Protein AF-A0A1S3ZFW0-F1 (afdb_monomer_lite)

Secondary structure (DSSP, 8-state):
---BPPPEEEEEEE-TTT--EEEEEE--B-S-HHHHHHHHTT-TTTTS-S------HHHHHHHHTTS-TTHHHHHHHHHHHHHHHH--

InterPro domains:
  IPR055295 Uridine diphosphate glucose pyrophosphatase NUDT22/Nudix hydrolase 9-like [PTHR31835] (4-87)

Organism: Nicotiana tabacum (NCBI:txid4097)

Radius of gyration: 14.59 Å; chains: 1; bounding box: 35×23×35 Å

Sequence (88 a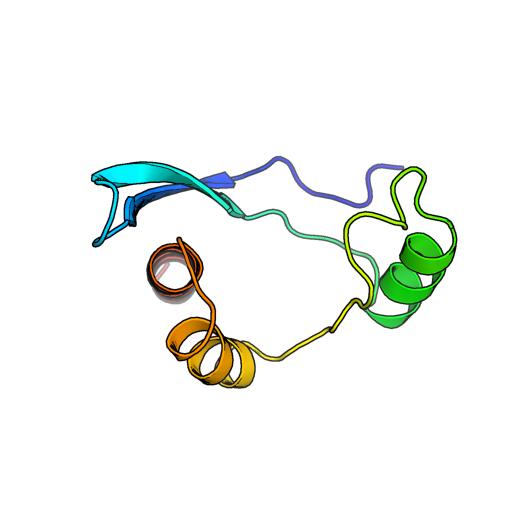a):
MLYQSSPIFIGISRRVLNVRPTAFFFIKCNLQSDEIQQLYSSAEDGFESTQLYAVSMSDLENMASKMPGCHRGGFALYKLMEQDANNS

Foldseek 3Di:
DDQKDDWDWLDWDAADPPRDIDTETDMDGPDDPVVVQVVLVPDPPNPVDVDDDDDDLVVLCVVLVVDDDCSNVRNVSVVVVVVVVVVD

Structure (mmCIF, N/CA/C/O backbone):
data_AF-A0A1S3ZFW0-F1
#
_entry.id   AF-A0A1S3ZFW0-F1
#
loop_
_atom_site.group_PDB
_atom_site.id
_atom_site.type_symbol
_atom_site.label_atom_id
_atom_site.label_alt_id
_atom_site.label_comp_id
_atom_site.label_asym_id
_atom_site.label_entity_id
_atom_site.label_seq_id
_atom_site.pdbx_PDB_ins_code
_atom_site.Cartn_x
_atom_site.Cartn_y
_atom_site.Cartn_z
_atom_site.occupancy
_atom_site.B_iso_or_equiv
_atom_site.auth_seq_id
_atom_site.auth_comp_id
_atom_site.auth_asym_id
_atom_site.auth_atom_id
_atom_site.pdbx_PDB_model_num
ATOM 1 N N . MET A 1 1 ? -7.788 -5.891 20.595 1.00 51.88 1 MET A N 1
ATOM 2 C CA . MET A 1 1 ? -8.821 -5.400 19.660 1.00 51.88 1 MET A CA 1
ATOM 3 C C . MET A 1 1 ? -8.150 -5.304 18.299 1.00 51.88 1 MET A C 1
ATOM 5 O O . MET A 1 1 ? -7.077 -4.722 18.244 1.00 51.88 1 MET A O 1
ATOM 9 N N . LEU A 1 2 ? -8.661 -5.960 17.255 1.00 68.12 2 LEU A N 1
ATOM 10 C CA . LEU A 1 2 ? -8.070 -5.849 15.915 1.00 68.12 2 LEU A CA 1
ATOM 11 C C . LEU A 1 2 ? -8.691 -4.629 15.228 1.00 68.12 2 LEU A C 1
ATOM 13 O O . LEU A 1 2 ? -9.887 -4.631 14.954 1.00 68.12 2 LEU A O 1
ATOM 17 N N . TYR A 1 3 ? -7.892 -3.586 14.999 1.00 83.12 3 TYR A N 1
ATOM 18 C CA . TYR A 1 3 ? -8.323 -2.359 14.310 1.00 83.12 3 TYR A CA 1
ATOM 19 C C . TYR A 1 3 ? -8.367 -2.513 12.781 1.00 83.12 3 TYR A C 1
ATOM 21 O O . TYR A 1 3 ? -8.855 -1.638 12.072 1.00 83.12 3 TYR A O 1
ATOM 29 N N . GLN A 1 4 ? -7.847 -3.633 12.272 1.00 90.62 4 GLN A N 1
ATOM 30 C CA . GLN A 1 4 ? -7.661 -3.909 10.853 1.00 90.62 4 GLN A CA 1
ATOM 31 C C . GLN A 1 4 ? -8.348 -5.215 10.445 1.00 90.62 4 GLN A C 1
ATOM 33 O O . GLN A 1 4 ? -8.371 -6.183 11.210 1.00 90.62 4 GLN A O 1
ATOM 38 N N . SER A 1 5 ? -8.892 -5.250 9.227 1.00 94.00 5 SER A N 1
ATOM 39 C CA . SER A 1 5 ? -9.417 -6.473 8.615 1.00 94.00 5 SER A CA 1
ATOM 40 C C . SER A 1 5 ? -8.296 -7.431 8.206 1.00 94.00 5 SER A C 1
ATOM 42 O O . SER A 1 5 ? -7.135 -7.041 8.080 1.00 94.00 5 SER A O 1
ATOM 44 N N . SER A 1 6 ? -8.647 -8.682 7.896 1.00 95.50 6 SER A N 1
ATOM 45 C CA . SER A 1 6 ? -7.735 -9.553 7.151 1.00 95.50 6 SER A CA 1
ATOM 46 C C . SER A 1 6 ? -7.370 -8.905 5.804 1.00 95.50 6 SER A C 1
ATOM 48 O O . SER A 1 6 ? -8.253 -8.317 5.166 1.00 95.50 6 SER A O 1
ATOM 50 N N . PRO A 1 7 ? -6.102 -8.992 5.361 1.00 96.56 7 PRO A N 1
ATOM 51 C C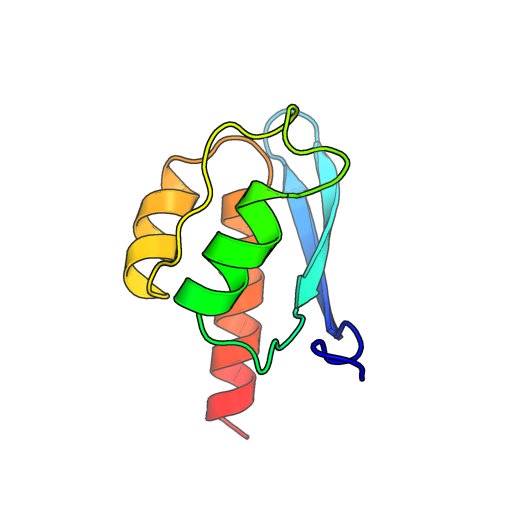A . PRO A 1 7 ? -5.692 -8.455 4.071 1.00 96.56 7 PRO A CA 1
ATOM 52 C C . PRO A 1 7 ? -6.379 -9.177 2.913 1.00 96.56 7 PRO A C 1
ATOM 54 O O . PRO A 1 7 ? -6.413 -10.407 2.869 1.00 96.56 7 PRO A O 1
ATOM 57 N N . ILE A 1 8 ? -6.875 -8.410 1.947 1.00 96.44 8 ILE A N 1
ATOM 58 C CA . ILE A 1 8 ? -7.445 -8.920 0.699 1.00 96.44 8 ILE A CA 1
ATOM 59 C C . ILE A 1 8 ? -6.400 -8.742 -0.392 1.00 96.44 8 ILE A C 1
ATOM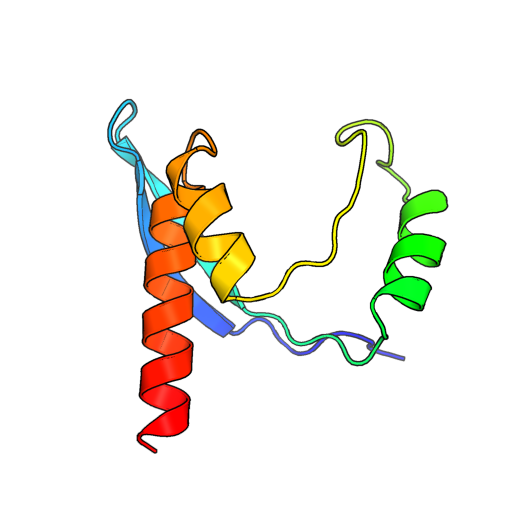 61 O O . ILE A 1 8 ? -5.950 -7.627 -0.635 1.00 96.44 8 ILE A O 1
ATOM 65 N N . PHE A 1 9 ? -5.997 -9.825 -1.052 1.00 97.56 9 PHE A N 1
ATOM 66 C CA . PHE A 1 9 ? -5.098 -9.742 -2.200 1.00 97.56 9 PHE A CA 1
ATOM 67 C C . PHE A 1 9 ? -5.836 -9.142 -3.403 1.00 97.56 9 PHE A C 1
ATOM 69 O O . PHE A 1 9 ? -6.830 -9.706 -3.851 1.00 97.56 9 PHE A O 1
ATOM 76 N N . ILE A 1 10 ? -5.336 -8.022 -3.933 1.00 97.81 10 ILE A N 1
ATOM 77 C CA . ILE A 1 10 ? -5.977 -7.289 -5.043 1.00 97.81 10 ILE A CA 1
ATOM 78 C C . ILE A 1 10 ? -5.210 -7.399 -6.366 1.00 97.81 10 ILE A C 1
ATOM 80 O O . ILE A 1 10 ? -5.624 -6.834 -7.372 1.00 97.81 10 ILE A O 1
ATOM 84 N N . GLY A 1 11 ? -4.086 -8.120 -6.384 1.00 97.88 11 GLY A N 1
ATOM 85 C CA . GLY A 1 11 ? -3.339 -8.425 -7.603 1.00 97.88 11 GLY A CA 1
ATOM 86 C C . GLY A 1 11 ? -1.854 -8.082 -7.533 1.00 97.88 11 GLY A C 1
ATOM 87 O O . GLY A 1 11 ? -1.302 -7.718 -6.492 1.00 97.88 11 GLY A O 1
ATOM 88 N N . ILE A 1 12 ? -1.185 -8.218 -8.677 1.00 97.31 12 ILE A N 1
ATOM 89 C CA . ILE A 1 12 ? 0.243 -7.937 -8.845 1.00 97.31 12 ILE A CA 1
ATOM 90 C C . ILE A 1 12 ? 0.408 -6.879 -9.928 1.00 97.31 12 ILE A C 1
ATOM 92 O O . ILE A 1 12 ? -0.160 -6.998 -11.012 1.00 97.31 12 ILE A O 1
ATOM 96 N N . SER A 1 13 ? 1.243 -5.875 -9.665 1.00 95.00 13 SER A N 1
ATOM 97 C CA . SER A 1 13 ? 1.724 -4.963 -10.702 1.00 95.00 13 SER A CA 1
ATOM 98 C C . SER A 1 13 ? 3.229 -5.107 -10.902 1.00 95.00 13 SER A C 1
ATOM 100 O O . SER A 1 13 ? 3.959 -5.600 -10.038 1.00 95.00 13 SER A O 1
ATOM 102 N N . ARG A 1 14 ? 3.706 -4.692 -12.076 1.00 92.50 14 ARG A N 1
ATOM 103 C CA . ARG A 1 14 ? 5.117 -4.767 -12.457 1.00 92.50 14 ARG A CA 1
ATOM 104 C C . ARG A 1 14 ? 5.659 -3.368 -12.705 1.00 92.50 14 ARG A C 1
ATOM 106 O O . ARG A 1 14 ? 5.086 -2.614 -13.489 1.00 92.50 14 ARG A O 1
ATOM 113 N N . ARG A 1 15 ? 6.784 -3.026 -12.069 1.00 86.94 15 ARG A N 1
ATOM 114 C CA . ARG A 1 15 ? 7.467 -1.742 -12.302 1.00 86.94 15 ARG A CA 1
ATOM 115 C C . ARG A 1 15 ? 8.014 -1.671 -13.731 1.00 86.94 15 ARG A C 1
ATOM 117 O O . ARG A 1 15 ? 8.529 -2.664 -14.237 1.00 86.94 15 ARG A O 1
ATOM 124 N N . VAL A 1 16 ? 7.974 -0.485 -14.340 1.00 84.12 16 VAL A N 1
ATOM 125 C CA . VAL A 1 16 ? 8.484 -0.264 -15.708 1.00 84.12 16 VAL A CA 1
ATOM 126 C C . VAL A 1 16 ? 10.014 -0.339 -15.760 1.00 84.12 16 VAL A C 1
ATOM 128 O O . VAL A 1 16 ? 10.555 -1.043 -16.600 1.00 84.12 16 VAL A O 1
ATOM 131 N N . LEU A 1 17 ? 10.710 0.339 -14.839 1.00 80.56 17 LEU A N 1
ATOM 132 C CA . LEU A 1 17 ? 12.166 0.527 -14.930 1.00 80.56 17 LEU A CA 1
ATOM 133 C C . LEU A 1 17 ? 12.999 -0.695 -14.508 1.00 80.56 17 LEU A C 1
ATOM 135 O O . LEU A 1 17 ? 14.048 -0.929 -15.085 1.00 80.56 17 LEU A O 1
ATOM 139 N N . ASN A 1 18 ? 12.537 -1.486 -13.531 1.00 83.50 18 ASN A N 1
ATOM 140 C CA . ASN A 1 18 ? 13.328 -2.584 -12.943 1.00 83.50 18 ASN A CA 1
ATOM 141 C C . ASN A 1 18 ? 12.623 -3.948 -13.002 1.00 83.50 18 ASN A C 1
ATOM 143 O O . ASN A 1 18 ? 13.073 -4.889 -12.358 1.00 83.50 18 ASN A O 1
ATOM 147 N N . VAL A 1 19 ? 11.473 -4.039 -13.690 1.00 87.12 19 VAL A N 1
ATOM 148 C CA . VAL A 1 19 ? 10.671 -5.267 -13.913 1.00 87.12 19 VAL A CA 1
ATOM 149 C C . VAL A 1 19 ? 10.270 -6.019 -12.623 1.00 87.12 19 VAL A C 1
ATOM 151 O O . VAL A 1 19 ? 9.639 -7.070 -12.670 1.00 87.12 19 VAL A O 1
ATOM 154 N N . ARG A 1 20 ? 10.564 -5.459 -11.444 1.00 93.06 20 ARG A N 1
ATOM 155 C CA . ARG A 1 20 ? 10.269 -6.050 -10.139 1.00 93.06 20 ARG A CA 1
ATOM 156 C C . ARG A 1 20 ? 8.748 -6.147 -9.946 1.00 93.06 20 ARG A C 1
ATOM 158 O O . ARG A 1 20 ? 8.085 -5.101 -9.991 1.00 93.06 20 ARG A O 1
ATOM 165 N N . PRO A 1 21 ? 8.194 -7.353 -9.729 1.00 94.75 21 PRO A N 1
ATOM 166 C CA . PRO A 1 21 ? 6.787 -7.518 -9.395 1.00 94.75 21 PRO A CA 1
ATOM 167 C C . PRO A 1 21 ? 6.513 -7.023 -7.971 1.00 94.75 21 PRO A C 1
ATOM 169 O O . PRO A 1 21 ? 7.395 -7.004 -7.109 1.00 94.75 21 PRO A O 1
ATOM 172 N N . THR A 1 22 ? 5.287 -6.586 -7.719 1.00 96.19 22 THR A N 1
ATOM 173 C CA . THR A 1 22 ? 4.816 -6.185 -6.391 1.00 96.19 22 THR A CA 1
ATOM 174 C C . THR A 1 22 ? 3.383 -6.667 -6.224 1.00 96.19 22 THR A C 1
ATOM 176 O O . THR A 1 22 ? 2.529 -6.336 -7.045 1.00 96.19 22 THR A O 1
ATOM 179 N N . ALA A 1 23 ? 3.144 -7.472 -5.189 1.00 97.56 23 ALA A N 1
ATOM 180 C CA . ALA A 1 23 ? 1.809 -7.882 -4.772 1.00 97.56 23 ALA A CA 1
ATOM 181 C C . ALA A 1 23 ? 1.161 -6.765 -3.950 1.00 97.56 23 ALA A C 1
ATOM 183 O O . ALA A 1 23 ? 1.833 -6.132 -3.135 1.00 97.56 23 ALA A O 1
ATOM 184 N N . PHE A 1 24 ? -0.128 -6.535 -4.168 1.00 97.75 24 PHE A N 1
ATOM 185 C CA . PHE A 1 24 ? -0.903 -5.517 -3.473 1.00 97.75 24 PHE A CA 1
ATOM 186 C C . PHE A 1 24 ? -2.000 -6.159 -2.640 1.00 97.75 24 PHE A C 1
ATOM 188 O O . PHE A 1 24 ? -2.644 -7.122 -3.066 1.00 97.75 24 PHE A O 1
ATOM 195 N N . PHE A 1 25 ? -2.213 -5.583 -1.462 1.00 97.50 25 PHE A N 1
ATOM 196 C CA . PHE A 1 25 ? -3.255 -5.984 -0.535 1.00 97.50 25 PHE A CA 1
ATOM 197 C C . PHE A 1 25 ? -4.057 -4.765 -0.097 1.00 97.50 25 PHE A C 1
ATOM 199 O O . PHE A 1 25 ? -3.502 -3.678 0.064 1.00 97.50 25 PHE A O 1
ATOM 206 N N . PHE A 1 26 ? -5.349 -4.967 0.115 1.00 96.31 26 PHE A N 1
ATOM 207 C CA . PHE A 1 26 ? -6.253 -3.989 0.696 1.00 96.31 26 PHE A CA 1
ATOM 208 C C . PHE A 1 26 ? -6.627 -4.407 2.121 1.00 96.31 26 PHE A C 1
ATOM 210 O O . PHE A 1 26 ? -6.934 -5.573 2.375 1.00 96.31 26 PHE A O 1
ATOM 217 N N . ILE A 1 27 ? -6.578 -3.455 3.054 1.00 96.31 27 ILE A N 1
ATOM 218 C CA . ILE A 1 27 ? -6.861 -3.659 4.478 1.00 96.31 27 ILE A CA 1
ATOM 219 C C . ILE A 1 27 ? -7.798 -2.537 4.922 1.00 96.31 27 ILE A C 1
ATOM 221 O O . ILE A 1 27 ? -7.459 -1.362 4.782 1.00 96.31 27 ILE A O 1
ATOM 225 N N . LYS A 1 28 ? -8.967 -2.884 5.472 1.00 94.00 28 LYS A N 1
ATOM 226 C CA . LYS A 1 28 ? -9.868 -1.899 6.083 1.00 94.00 28 LYS A CA 1
ATOM 227 C C . LYS A 1 28 ? -9.419 -1.616 7.511 1.00 94.00 28 LYS A C 1
ATOM 229 O O . LYS A 1 28 ? -9.111 -2.550 8.246 1.00 94.00 28 LYS A O 1
ATOM 234 N N . CYS A 1 29 ? -9.433 -0.346 7.898 1.00 94.75 29 CYS A N 1
ATOM 235 C CA . CYS A 1 29 ? -9.210 0.106 9.267 1.00 94.75 29 CYS A CA 1
ATOM 236 C C . CYS A 1 29 ? -10.504 0.727 9.802 1.00 94.75 29 CYS A C 1
ATOM 238 O O . CYS A 1 29 ? -11.190 1.425 9.056 1.00 94.75 29 CYS A O 1
ATOM 240 N N . ASN A 1 30 ? -10.853 0.463 11.061 1.00 94.50 30 ASN A N 1
ATOM 241 C CA . ASN A 1 30 ? -12.018 1.081 11.708 1.00 94.50 30 ASN A CA 1
ATOM 242 C C . ASN A 1 30 ? -11.679 2.351 12.507 1.00 94.50 30 ASN A C 1
ATOM 244 O O . ASN A 1 30 ? -12.594 2.997 13.012 1.00 94.50 30 ASN A O 1
ATOM 248 N N . LEU A 1 31 ? -10.394 2.695 12.607 1.00 95.62 31 LEU A N 1
ATOM 249 C CA . LEU A 1 31 ? -9.930 3.947 13.193 1.00 95.62 31 LEU A CA 1
ATOM 250 C C . LEU A 1 31 ? -10.104 5.099 12.209 1.00 95.62 31 LEU A C 1
ATOM 252 O O . LEU A 1 31 ? -9.890 4.945 11.002 1.00 95.62 31 LEU A O 1
ATOM 256 N N . GLN A 1 32 ? -10.446 6.263 12.743 1.00 95.44 32 GLN A N 1
ATOM 257 C CA . GLN A 1 32 ? -10.459 7.509 11.996 1.00 95.44 32 GLN A CA 1
ATOM 258 C C . GLN A 1 32 ? -9.033 7.975 11.685 1.00 95.44 32 GLN A C 1
ATOM 260 O O . GLN A 1 32 ? -8.051 7.573 12.312 1.00 95.44 32 GLN A O 1
ATOM 265 N N . SER A 1 33 ? -8.895 8.832 10.674 1.00 95.06 33 SER A N 1
ATOM 266 C CA . SER A 1 33 ? -7.580 9.285 10.213 1.00 95.06 33 SER A CA 1
ATOM 267 C C . SER A 1 33 ? -6.783 10.040 11.280 1.00 95.06 33 SER A C 1
ATOM 269 O O . SER A 1 33 ? -5.559 9.954 11.290 1.00 95.06 33 SER A O 1
ATOM 271 N N . ASP A 1 34 ? -7.447 10.779 12.165 1.00 95.50 34 ASP A N 1
ATOM 272 C CA . ASP A 1 34 ? -6.825 11.490 13.285 1.00 95.50 34 ASP A CA 1
ATOM 273 C C . ASP A 1 34 ? -6.317 10.528 14.368 1.00 95.50 34 ASP A C 1
ATOM 275 O O . ASP A 1 34 ? -5.199 10.699 14.85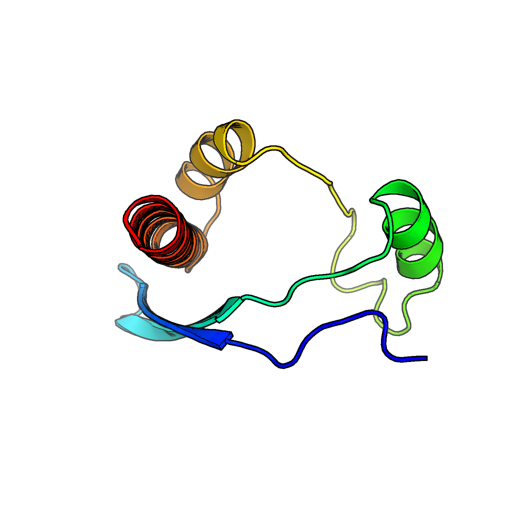5 1.00 95.50 34 ASP A O 1
ATOM 279 N N . GLU A 1 35 ? -7.065 9.466 14.673 1.00 95.31 35 GLU A N 1
ATOM 280 C CA . GLU A 1 35 ? -6.603 8.378 15.547 1.00 95.31 35 GLU A CA 1
ATOM 281 C C . GLU A 1 35 ? -5.367 7.678 14.955 1.00 95.31 35 GLU A C 1
ATOM 283 O O . GLU A 1 35 ? -4.394 7.408 15.661 1.00 95.31 35 GLU A O 1
ATOM 288 N N . ILE A 1 36 ? -5.354 7.440 13.637 1.00 94.50 36 ILE A N 1
ATOM 289 C CA . ILE A 1 36 ? -4.197 6.855 12.942 1.00 94.50 36 ILE A CA 1
ATOM 290 C C . ILE A 1 36 ? -2.981 7.790 13.010 1.00 94.50 36 ILE A C 1
ATOM 292 O O . ILE A 1 36 ? -1.871 7.320 13.250 1.00 94.50 36 ILE A O 1
ATOM 296 N N . GLN A 1 37 ? -3.164 9.101 12.832 1.00 93.75 37 GLN A N 1
ATOM 297 C CA . GLN A 1 37 ? -2.079 10.086 12.958 1.00 93.75 37 GLN A CA 1
ATOM 298 C C . GLN A 1 37 ? -1.476 10.091 14.369 1.00 93.75 37 GLN A C 1
ATOM 300 O O . GLN A 1 37 ? -0.254 10.144 14.518 1.00 93.75 37 GLN A O 1
ATOM 305 N N . GLN A 1 38 ? -2.314 9.987 15.405 1.00 93.50 38 GLN A N 1
ATOM 306 C CA . GLN A 1 38 ? -1.846 9.878 16.788 1.00 93.50 38 GLN A CA 1
ATOM 307 C C . GLN A 1 38 ? -1.011 8.611 16.995 1.00 93.50 38 GLN A C 1
ATOM 309 O O . GLN A 1 38 ? 0.095 8.697 17.526 1.00 93.50 38 GLN A O 1
ATOM 314 N N . LEU A 1 39 ? -1.482 7.457 16.514 1.00 92.94 39 LEU A N 1
ATOM 315 C CA . LEU A 1 39 ? -0.732 6.200 16.598 1.00 92.94 39 LEU A CA 1
ATOM 316 C C . LEU A 1 39 ? 0.587 6.247 15.813 1.00 92.94 39 LEU A C 1
ATOM 318 O O . LEU A 1 39 ? 1.604 5.743 16.289 1.00 92.94 39 LEU A O 1
ATOM 322 N N . TYR A 1 40 ? 0.589 6.876 14.635 1.00 93.06 40 TYR A N 1
ATOM 323 C CA . TYR A 1 40 ? 1.785 7.032 13.805 1.00 93.06 40 TYR A CA 1
ATOM 324 C C . TYR A 1 40 ? 2.875 7.856 14.503 1.00 93.06 40 TYR A C 1
ATOM 326 O O . TYR A 1 40 ? 4.056 7.545 14.364 1.00 93.06 40 TYR A O 1
ATOM 334 N N . SER A 1 41 ? 2.498 8.861 15.303 1.00 90.75 41 SER A N 1
ATOM 335 C CA . SER A 1 41 ? 3.456 9.710 16.033 1.00 90.75 41 SER A CA 1
ATOM 336 C C . SER A 1 41 ? 4.343 8.942 17.025 1.00 90.75 41 SER A C 1
ATOM 338 O O . SER A 1 41 ? 5.427 9.410 17.370 1.00 90.75 41 SER A O 1
ATOM 340 N N . SER A 1 42 ? 3.906 7.752 17.446 1.00 91.00 42 SER A N 1
ATOM 341 C CA . SER A 1 42 ? 4.634 6.839 18.329 1.00 91.00 42 SER A CA 1
ATOM 342 C C . SER A 1 42 ? 4.995 5.511 17.650 1.00 91.00 42 SER A C 1
ATOM 344 O O . SER A 1 42 ? 5.163 4.506 18.339 1.00 91.00 42 SER A O 1
ATOM 346 N N . ALA A 1 43 ? 5.050 5.466 16.314 1.00 90.81 43 ALA A N 1
ATOM 347 C CA . ALA A 1 43 ? 5.398 4.251 15.583 1.00 90.81 43 ALA A CA 1
ATOM 348 C C . ALA A 1 43 ? 6.835 3.795 15.900 1.00 90.81 43 ALA A C 1
ATOM 350 O O . ALA A 1 43 ? 7.753 4.613 15.948 1.00 90.81 43 ALA A O 1
ATOM 351 N N . GLU A 1 44 ? 7.021 2.483 16.072 1.00 88.31 44 GLU A N 1
ATOM 352 C CA . GLU A 1 44 ? 8.312 1.857 16.404 1.00 88.31 44 GLU A CA 1
ATOM 353 C C . GLU A 1 44 ? 9.407 2.224 15.388 1.00 88.31 44 GLU A C 1
ATOM 355 O O . GLU A 1 44 ? 10.486 2.670 15.771 1.00 88.31 44 GLU A O 1
ATOM 360 N N . ASP A 1 45 ? 9.071 2.167 14.096 1.00 86.25 45 ASP A N 1
ATOM 361 C CA . ASP A 1 45 ? 9.956 2.521 12.980 1.00 86.25 45 ASP A CA 1
ATOM 362 C C . ASP A 1 45 ? 9.613 3.889 12.360 1.00 86.25 45 ASP A C 1
ATOM 364 O O . ASP A 1 45 ? 9.699 4.097 11.147 1.00 86.25 45 ASP A O 1
ATOM 368 N N . GLY A 1 46 ? 9.228 4.865 13.191 1.00 80.12 46 GLY A N 1
ATOM 369 C CA . GLY A 1 46 ? 8.825 6.214 12.759 1.00 80.12 46 GLY A CA 1
ATOM 370 C C . GLY A 1 46 ? 9.909 7.054 12.057 1.00 80.12 46 GLY A C 1
ATOM 371 O O . GLY A 1 46 ? 9.677 8.223 11.763 1.00 80.12 46 GLY A O 1
ATOM 372 N N . PHE A 1 47 ? 11.095 6.493 11.800 1.00 83.81 47 PHE A N 1
ATOM 373 C CA . PHE A 1 47 ? 12.219 7.164 11.141 1.00 83.81 47 PHE A CA 1
ATOM 374 C C . PHE A 1 47 ? 12.323 6.877 9.632 1.00 83.81 47 PHE A C 1
ATOM 376 O O . PHE A 1 47 ? 12.967 7.654 8.928 1.00 83.81 47 PHE A O 1
ATOM 383 N N . GLU A 1 48 ? 11.725 5.794 9.113 1.00 89.69 48 GLU A N 1
ATOM 384 C CA . GLU A 1 48 ? 11.803 5.467 7.674 1.00 89.69 48 GLU A CA 1
ATOM 385 C C . GLU A 1 48 ? 10.971 6.448 6.829 1.00 89.69 48 GLU A C 1
ATOM 387 O O . GLU A 1 48 ? 11.378 6.850 5.737 1.00 89.69 48 GLU A O 1
ATOM 392 N N . SER A 1 49 ? 9.818 6.871 7.355 1.00 88.12 49 SER A N 1
ATOM 393 C CA . SER A 1 49 ? 8.908 7.836 6.731 1.00 88.12 49 SER A CA 1
ATOM 394 C C . SER A 1 49 ? 8.792 9.099 7.580 1.00 88.12 49 SER A C 1
ATOM 396 O O . SER A 1 49 ? 8.613 9.037 8.791 1.00 88.12 49 SER A O 1
ATOM 398 N N . THR A 1 50 ? 8.856 10.274 6.952 1.00 88.69 50 THR A N 1
ATOM 399 C CA . THR A 1 50 ? 8.847 11.554 7.684 1.00 88.69 50 THR A CA 1
ATOM 400 C C . THR A 1 50 ? 7.448 12.084 7.982 1.00 88.69 50 THR A C 1
ATOM 402 O O . THR A 1 50 ? 7.298 12.911 8.877 1.00 88.69 50 THR A O 1
ATOM 405 N N . GLN A 1 51 ? 6.431 11.665 7.221 1.00 90.44 51 GLN A N 1
ATOM 406 C CA . GLN A 1 51 ? 5.064 12.183 7.313 1.00 90.44 51 GLN A CA 1
ATOM 407 C C . GLN A 1 51 ? 4.034 11.132 6.885 1.00 90.44 51 GLN A C 1
ATOM 409 O O . GLN A 1 51 ? 4.311 10.307 6.013 1.00 90.44 51 GLN A O 1
ATOM 414 N N . LEU A 1 52 ? 2.826 11.231 7.447 1.00 93.06 52 LEU A N 1
ATOM 415 C CA . LEU A 1 52 ? 1.655 10.441 7.075 1.00 93.06 52 LEU A CA 1
ATOM 416 C C . LEU A 1 52 ? 0.527 11.373 6.615 1.00 93.06 52 LEU A C 1
ATOM 418 O O . LEU A 1 52 ? 0.285 12.412 7.228 1.00 93.06 52 LEU A O 1
ATOM 422 N N . TYR A 1 53 ? -0.181 10.996 5.550 1.00 93.00 53 TYR A N 1
ATOM 423 C CA . TYR A 1 53 ? -1.298 11.766 5.000 1.00 93.00 53 TYR A CA 1
ATOM 424 C C . TYR A 1 53 ? -2.519 10.874 4.789 1.00 93.00 53 TYR A C 1
ATOM 426 O O . TYR A 1 53 ? -2.411 9.800 4.197 1.00 93.00 53 TYR A O 1
ATOM 434 N N . ALA A 1 54 ? -3.685 11.353 5.222 1.00 95.12 54 ALA A N 1
ATOM 435 C CA . ALA A 1 54 ? -4.973 10.803 4.822 1.00 95.12 54 ALA A CA 1
ATOM 436 C C . ALA A 1 54 ? -5.469 11.574 3.596 1.00 95.12 54 ALA A C 1
ATOM 438 O O . ALA A 1 54 ? -5.490 12.804 3.603 1.00 95.12 54 ALA A O 1
ATOM 439 N N . VAL A 1 55 ? -5.828 10.854 2.536 1.00 94.81 55 VAL A N 1
ATOM 440 C CA . VAL A 1 55 ? -6.193 11.446 1.245 1.00 94.81 55 VAL A CA 1
ATOM 441 C C . VAL A 1 55 ? -7.436 10.775 0.684 1.00 94.81 55 VAL A C 1
ATOM 443 O O . VAL A 1 55 ? -7.685 9.595 0.938 1.00 94.81 55 VAL A O 1
ATOM 446 N N . SER A 1 56 ? -8.215 11.523 -0.094 1.00 94.50 56 SER A N 1
ATOM 447 C CA . SER A 1 56 ? -9.340 10.955 -0.834 1.00 94.50 56 SER A CA 1
ATOM 448 C C . SER A 1 56 ? -8.849 10.066 -1.985 1.00 94.50 56 SER A C 1
ATOM 450 O O . SER A 1 56 ? -7.703 10.166 -2.430 1.00 94.50 56 SER A O 1
ATOM 452 N N . MET A 1 57 ? -9.728 9.222 -2.530 1.00 91.69 57 MET A N 1
ATOM 453 C CA . MET A 1 57 ? -9.399 8.406 -3.705 1.00 91.69 57 MET A CA 1
ATOM 454 C C . MET A 1 57 ? -9.034 9.265 -4.930 1.00 91.69 57 MET A C 1
ATOM 456 O O . MET A 1 57 ? -8.134 8.901 -5.686 1.00 91.69 57 MET A O 1
ATOM 460 N N . SER A 1 58 ? -9.686 10.420 -5.103 1.00 91.94 58 SER A N 1
ATOM 461 C CA . SER A 1 58 ? -9.371 11.383 -6.166 1.00 91.94 58 SER A CA 1
ATOM 462 C C . SER A 1 58 ? -8.003 12.040 -5.983 1.00 91.94 58 SER A C 1
ATOM 464 O O . SER A 1 58 ? -7.261 12.206 -6.951 1.00 91.94 58 SER A O 1
ATOM 466 N N . ASP A 1 59 ? -7.628 12.377 -4.748 1.00 94.75 59 ASP A N 1
ATOM 467 C CA . ASP A 1 59 ? -6.298 12.925 -4.464 1.00 94.75 59 ASP A CA 1
ATOM 468 C C . ASP A 1 59 ? -5.218 11.863 -4.689 1.00 94.75 59 ASP A C 1
ATOM 470 O O . ASP A 1 59 ? -4.174 12.145 -5.285 1.00 94.75 59 ASP A O 1
ATOM 474 N N . LEU A 1 60 ? -5.498 10.618 -4.293 1.00 93.31 60 LEU A N 1
ATOM 475 C CA . LEU A 1 60 ? -4.596 9.490 -4.492 1.00 93.31 60 LEU A CA 1
ATOM 476 C C . LEU A 1 60 ? -4.309 9.227 -5.978 1.00 93.31 60 LEU A C 1
ATOM 478 O O . LEU A 1 60 ? -3.164 8.935 -6.315 1.00 93.31 60 LEU A O 1
ATOM 482 N N . GLU A 1 61 ? -5.289 9.381 -6.875 1.00 92.81 61 GLU A N 1
ATOM 483 C CA . GLU A 1 61 ? -5.084 9.268 -8.331 1.00 92.81 61 GLU A CA 1
ATOM 484 C C . GLU A 1 61 ? -4.016 10.254 -8.825 1.00 92.81 61 GLU A C 1
ATOM 486 O O . GLU A 1 61 ? -3.056 9.882 -9.513 1.00 92.81 61 GLU A O 1
ATOM 491 N N . ASN A 1 62 ? -4.140 11.514 -8.401 1.00 92.31 62 ASN A N 1
ATOM 492 C CA . ASN A 1 62 ? -3.204 12.576 -8.748 1.00 92.31 62 ASN A CA 1
ATOM 493 C C . ASN A 1 62 ? -1.810 12.311 -8.168 1.00 92.31 62 ASN A C 1
ATOM 495 O O . ASN A 1 62 ? -0.803 12.490 -8.862 1.00 92.31 62 ASN A O 1
ATOM 499 N N . MET A 1 63 ? -1.733 11.863 -6.915 1.00 92.75 63 MET A N 1
ATOM 500 C CA . MET A 1 63 ? -0.471 11.568 -6.236 1.00 92.75 63 MET A CA 1
ATOM 501 C C . MET A 1 63 ? 0.239 10.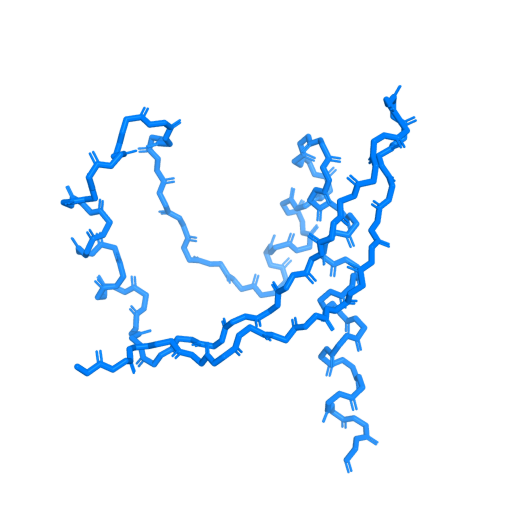350 -6.832 1.00 92.75 63 MET A C 1
ATOM 503 O O . MET A 1 63 ? 1.431 10.423 -7.132 1.00 92.75 63 MET A O 1
ATOM 507 N N . ALA A 1 64 ? -0.482 9.254 -7.078 1.00 90.25 64 ALA A N 1
ATOM 508 C CA . ALA A 1 64 ? 0.076 8.005 -7.594 1.00 90.25 64 ALA A CA 1
ATOM 509 C C . ALA A 1 64 ? 0.738 8.177 -8.971 1.00 90.25 64 ALA A C 1
ATOM 511 O O . ALA A 1 64 ? 1.685 7.457 -9.289 1.00 90.25 64 ALA A O 1
ATOM 512 N N . SER A 1 65 ? 0.283 9.149 -9.772 1.00 86.75 65 SER A N 1
ATOM 513 C CA . SER A 1 65 ? 0.905 9.500 -11.058 1.00 86.75 65 SER A CA 1
ATOM 514 C C . SER A 1 65 ? 2.301 10.127 -10.921 1.00 86.75 65 SER A C 1
ATOM 516 O O . SER A 1 65 ? 3.115 10.018 -11.838 1.00 86.75 65 SER A O 1
ATOM 518 N N . LYS A 1 66 ? 2.586 10.752 -9.772 1.00 88.44 66 LYS A N 1
ATOM 519 C CA . LYS A 1 66 ? 3.842 11.452 -9.455 1.00 88.44 66 LYS A CA 1
ATOM 520 C C . LYS A 1 66 ? 4.745 10.645 -8.516 1.00 88.44 66 LYS A C 1
ATOM 522 O O . LYS A 1 66 ? 5.932 10.939 -8.409 1.00 88.44 66 LYS A O 1
ATOM 527 N N . MET A 1 67 ? 4.198 9.639 -7.833 1.00 86.69 67 MET A N 1
ATOM 528 C CA . MET A 1 67 ? 4.942 8.793 -6.902 1.00 86.69 67 MET A CA 1
ATOM 529 C C . MET A 1 67 ? 5.846 7.793 -7.641 1.00 86.69 67 MET A C 1
ATOM 531 O O . MET A 1 67 ? 5.387 7.088 -8.545 1.00 86.69 67 MET A O 1
ATOM 535 N N . PRO A 1 68 ? 7.123 7.661 -7.244 1.00 85.31 68 PRO A N 1
ATOM 536 C CA . PRO A 1 68 ? 8.037 6.713 -7.868 1.00 85.31 68 PRO A CA 1
ATOM 537 C C . PRO A 1 68 ? 7.657 5.260 -7.548 1.00 85.31 68 PRO A C 1
ATOM 539 O O . PRO A 1 68 ? 6.979 4.960 -6.568 1.00 85.31 68 PRO A O 1
ATOM 542 N N . GLY A 1 69 ? 8.150 4.309 -8.341 1.00 87.19 69 GLY A N 1
ATOM 543 C CA . GLY A 1 69 ? 8.048 2.884 -8.017 1.00 87.19 69 GLY A CA 1
ATOM 544 C C . GLY A 1 69 ? 6.732 2.230 -8.444 1.00 87.19 69 GLY A C 1
ATOM 545 O O . GLY A 1 69 ? 6.391 2.233 -9.623 1.00 87.19 69 GLY A O 1
ATOM 546 N N . CYS A 1 70 ? 6.057 1.552 -7.514 1.00 89.56 70 CYS A N 1
ATOM 547 C CA . CYS A 1 70 ? 4.921 0.664 -7.805 1.00 89.56 70 CYS A CA 1
ATOM 548 C C . CYS A 1 70 ? 3.540 1.274 -7.499 1.00 89.56 70 CYS A C 1
ATOM 550 O O . CYS A 1 70 ? 2.525 0.634 -7.765 1.00 89.56 70 CYS A O 1
ATOM 552 N N . HIS A 1 71 ? 3.489 2.511 -6.998 1.00 91.81 71 HIS A N 1
ATOM 553 C CA . HIS A 1 71 ? 2.265 3.164 -6.521 1.00 91.81 71 HIS A CA 1
ATOM 554 C C . HIS A 1 71 ? 1.177 3.287 -7.595 1.00 91.81 71 HIS A C 1
ATOM 556 O O . HIS A 1 71 ? 0.028 2.948 -7.332 1.00 91.81 71 HIS A O 1
ATOM 562 N N . ARG A 1 72 ? 1.533 3.666 -8.832 1.00 92.69 72 ARG A N 1
ATOM 563 C CA . ARG A 1 72 ? 0.573 3.746 -9.949 1.00 92.69 72 ARG A CA 1
ATOM 564 C C . ARG A 1 72 ? -0.118 2.408 -10.236 1.00 92.69 72 ARG A C 1
ATOM 566 O O . ARG A 1 72 ? -1.311 2.385 -10.519 1.00 92.69 72 ARG A O 1
ATOM 573 N N . GLY A 1 73 ? 0.625 1.303 -10.160 1.00 93.62 73 GLY A N 1
ATOM 574 C CA . GLY A 1 73 ? 0.071 -0.037 -10.347 1.00 93.62 73 GLY A CA 1
ATOM 575 C C . GLY A 1 73 ? -0.845 -0.448 -9.195 1.00 93.62 73 GLY A C 1
ATOM 576 O O . GLY A 1 73 ? -1.915 -0.990 -9.439 1.00 93.62 73 GLY A O 1
ATOM 577 N N . GLY A 1 74 ? -0.463 -0.125 -7.956 1.00 95.06 74 GLY A N 1
ATOM 578 C CA . GLY A 1 74 ? -1.309 -0.342 -6.780 1.00 95.06 74 GLY A CA 1
ATOM 579 C C . GLY A 1 74 ? -2.624 0.427 -6.835 1.00 95.06 74 GLY A C 1
ATOM 580 O O . GLY A 1 74 ? -3.679 -0.154 -6.609 1.00 95.06 74 GLY A O 1
ATOM 581 N N . PHE A 1 75 ? -2.573 1.708 -7.209 1.00 95.81 75 PHE A N 1
ATOM 582 C CA . PHE A 1 75 ? -3.772 2.530 -7.370 1.00 95.81 75 PHE A CA 1
ATOM 583 C C . PHE A 1 75 ? -4.716 1.973 -8.445 1.00 95.81 75 PHE A C 1
ATOM 585 O O . PHE A 1 75 ? -5.923 1.913 -8.229 1.00 95.81 75 PHE A O 1
ATOM 592 N N . ALA A 1 76 ? -4.178 1.514 -9.581 1.00 95.38 76 ALA A N 1
ATOM 593 C CA . ALA A 1 76 ? -4.991 0.898 -10.628 1.00 95.38 76 ALA A CA 1
ATOM 594 C C . ALA A 1 76 ? -5.728 -0.357 -10.126 1.00 95.38 76 ALA A C 1
ATOM 596 O O . ALA A 1 76 ? -6.918 -0.505 -10.390 1.00 95.38 76 ALA A O 1
ATOM 597 N N . LEU A 1 77 ? -5.049 -1.223 -9.363 1.00 97.00 77 LEU A N 1
ATOM 598 C CA . LEU A 1 77 ? -5.665 -2.414 -8.762 1.00 97.00 77 LEU A CA 1
ATOM 599 C C . LEU A 1 77 ? -6.718 -2.049 -7.708 1.00 97.00 77 LEU A C 1
ATOM 601 O O . LEU A 1 77 ? -7.785 -2.652 -7.677 1.00 97.00 77 LEU A O 1
ATOM 605 N N . TYR A 1 78 ? -6.453 -1.032 -6.885 1.00 96.38 78 TYR A N 1
ATOM 606 C CA . TYR A 1 78 ? -7.423 -0.532 -5.910 1.00 96.38 78 TYR A CA 1
ATOM 607 C C . TYR A 1 78 ? -8.695 0.000 -6.588 1.00 96.38 78 TYR A C 1
ATOM 609 O O . TYR A 1 78 ? -9.800 -0.329 -6.169 1.00 96.38 78 TYR A O 1
ATOM 617 N N . LYS A 1 79 ? -8.554 0.756 -7.686 1.00 95.81 79 LYS A N 1
ATOM 618 C CA . LYS A 1 79 ? -9.691 1.273 -8.464 1.00 95.81 79 LYS A CA 1
ATOM 619 C C . LYS A 1 79 ? -10.541 0.152 -9.066 1.00 95.81 79 LYS A C 1
ATOM 621 O O . LYS A 1 79 ? -11.760 0.265 -9.038 1.00 95.81 79 LYS A O 1
ATOM 626 N N . LEU A 1 80 ? -9.916 -0.918 -9.564 1.00 95.94 80 LEU A N 1
ATOM 627 C CA . LEU A 1 80 ? -10.631 -2.102 -10.059 1.00 95.94 80 LEU A CA 1
ATOM 628 C C . LEU A 1 80 ? -11.392 -2.813 -8.933 1.00 95.94 80 LEU A C 1
ATOM 630 O O . LEU A 1 80 ? -12.576 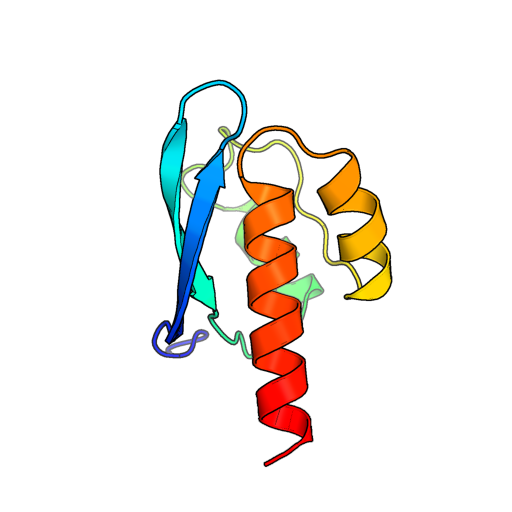-3.084 -9.086 1.00 95.94 80 LEU A O 1
ATOM 634 N N . MET A 1 81 ? -10.748 -3.033 -7.782 1.00 95.31 81 MET A N 1
ATOM 635 C CA . MET A 1 81 ? -11.390 -3.645 -6.614 1.00 95.31 81 MET A CA 1
ATOM 636 C C . MET A 1 81 ? -12.625 -2.850 -6.151 1.00 95.31 81 MET A C 1
ATOM 638 O O . MET A 1 81 ? -13.673 -3.439 -5.900 1.00 95.31 81 MET A O 1
ATOM 642 N N . GLU A 1 82 ? -12.523 -1.520 -6.058 1.00 92.00 82 GLU A N 1
ATOM 643 C CA . GLU A 1 82 ? -13.653 -0.657 -5.680 1.00 92.00 82 GLU A CA 1
ATOM 644 C C . GLU A 1 82 ? -14.769 -0.667 -6.736 1.00 92.00 82 GLU A C 1
ATOM 646 O O . GLU A 1 82 ? -15.949 -0.635 -6.393 1.00 92.00 82 GLU A O 1
ATOM 651 N N . GLN A 1 83 ? -14.431 -0.717 -8.027 1.00 92.75 83 GLN A N 1
ATOM 652 C CA . GLN A 1 83 ? -15.426 -0.821 -9.099 1.00 92.75 83 GLN A CA 1
ATOM 653 C C . GLN A 1 83 ? -16.183 -2.148 -9.039 1.00 92.75 83 GLN A C 1
ATOM 655 O O . GLN A 1 83 ? -17.409 -2.142 -9.113 1.00 92.75 83 GLN A O 1
ATOM 660 N N . ASP A 1 84 ? -15.479 -3.262 -8.848 1.00 89.75 84 ASP A N 1
ATOM 661 C CA . ASP A 1 84 ? -16.095 -4.582 -8.701 1.00 89.75 84 ASP A CA 1
ATOM 662 C C . ASP A 1 84 ? -17.022 -4.627 -7.479 1.00 89.75 84 ASP A C 1
ATOM 664 O O . ASP A 1 84 ? -18.147 -5.117 -7.574 1.00 89.75 84 ASP A O 1
ATOM 668 N N . ALA A 1 85 ? -16.600 -4.039 -6.354 1.00 85.25 85 ALA A N 1
ATOM 669 C CA . ALA A 1 85 ? -17.411 -3.958 -5.140 1.00 85.25 85 ALA A CA 1
ATOM 670 C C . ALA A 1 85 ? -18.698 -3.131 -5.316 1.00 85.25 85 ALA A C 1
ATOM 672 O O . ALA A 1 85 ? -19.700 -3.440 -4.681 1.00 85.25 85 ALA A O 1
ATOM 673 N N . ASN A 1 86 ? -18.685 -2.098 -6.165 1.00 82.44 86 ASN A N 1
ATOM 674 C CA . ASN A 1 86 ? -19.859 -1.260 -6.445 1.00 82.44 86 ASN A CA 1
ATOM 675 C C . ASN A 1 86 ? -20.784 -1.836 -7.534 1.00 82.44 86 ASN A C 1
ATOM 677 O O . ASN A 1 86 ? -21.912 -1.371 -7.685 1.00 82.44 86 ASN A O 1
ATOM 681 N N . ASN A 1 87 ? -20.310 -2.818 -8.303 1.00 76.94 87 ASN A N 1
ATOM 682 C CA . ASN A 1 87 ? -21.072 -3.504 -9.350 1.00 76.94 87 ASN A CA 1
ATOM 683 C C . ASN A 1 87 ? -21.666 -4.851 -8.883 1.00 76.94 87 ASN A C 1
ATOM 685 O O . ASN A 1 87 ? -22.260 -5.559 -9.699 1.00 76.94 87 ASN A O 1
ATOM 689 N N . SER A 1 88 ? -21.474 -5.210 -7.608 1.00 58.75 88 SER A N 1
ATOM 690 C CA . SER A 1 88 ? -21.915 -6.464 -6.976 1.00 58.75 88 SER A CA 1
ATOM 691 C C . SER A 1 88 ? -23.112 -6.233 -6.059 1.00 58.75 88 SER A C 1
ATOM 693 O O . SER A 1 88 ? -24.028 -7.085 -6.072 1.00 58.75 88 SER A O 1
#

pLDDT: mean 90.9, std 7.52, range [51.88, 97.88]